Protein AF-A0A426YA96-F1 (afdb_monomer_lite)

Radius of gyration: 20.54 Å; chains: 1; bounding box: 44×69×42 Å

Sequence (111 aa):
MEATAAAEVAAEILEPLELRFSDLLLLSSAAPSHPPPYPAELARLESISAAVMQTLGSSGPGLLAITEVPEAPDLRRLILPFSRKLALLGRKDRARVLKVITISMWLDSSR

Secondary structure (DSSP, 8-state):
---------------PEEEEHHHHHHHH-SS-SS--SSHHHHHHHHHHHHHHHHHHSTTS-S-EEEES-TTHHHHHHHHGGGHHHHHHS-HHHHHHHHHHHHHHHHHHHT-

pLDDT: mean 82.99, std 15.27, range [35.25, 96.38]

Structure (mmCIF, N/CA/C/O backbone):
data_AF-A0A426YA96-F1
#
_entry.id   AF-A0A426YA96-F1
#
loop_
_atom_site.group_PDB
_atom_site.id
_atom_site.type_symbol
_atom_site.label_atom_id
_atom_site.label_alt_id
_atom_site.label_comp_id
_atom_site.label_asym_id
_atom_site.label_entity_id
_atom_site.label_seq_id
_atom_site.pdbx_PDB_ins_code
_atom_site.Cartn_x
_atom_site.Cartn_y
_atom_site.Cartn_z
_atom_site.occupancy
_atom_site.B_iso_or_equiv
_atom_site.auth_seq_id
_atom_site.auth_comp_id
_atom_site.auth_asym_id
_atom_site.auth_atom_id
_atom_site.pdbx_PDB_model_num
ATOM 1 N N . MET A 1 1 ? -23.829 46.078 -4.605 1.00 44.59 1 MET A N 1
ATOM 2 C CA . MET A 1 1 ? -24.018 44.926 -5.504 1.00 44.59 1 MET A CA 1
ATOM 3 C C . MET A 1 1 ? -22.670 44.643 -6.121 1.00 44.59 1 MET A C 1
ATOM 5 O O . MET A 1 1 ? -22.184 45.527 -6.796 1.00 44.59 1 MET A O 1
ATOM 9 N N . GLU A 1 2 ? -22.047 43.517 -5.791 1.00 35.25 2 GLU A N 1
ATOM 10 C CA . GLU A 1 2 ? -21.353 42.654 -6.757 1.00 35.25 2 GLU A CA 1
ATOM 11 C C . GLU A 1 2 ? -21.042 41.347 -6.012 1.00 35.25 2 GLU A C 1
ATOM 13 O O . GLU A 1 2 ? -20.661 41.365 -4.840 1.00 35.25 2 GLU A O 1
ATOM 18 N N . ALA A 1 3 ? -21.359 40.227 -6.646 1.00 41.09 3 ALA A N 1
ATOM 19 C CA . ALA A 1 3 ? -21.599 38.945 -6.013 1.00 41.09 3 ALA A CA 1
ATOM 20 C C . ALA A 1 3 ? -20.318 38.167 -5.678 1.00 41.09 3 ALA A C 1
ATOM 22 O O . ALA A 1 3 ? -19.299 38.239 -6.359 1.00 41.09 3 ALA A O 1
ATOM 23 N N . THR A 1 4 ? -20.429 37.365 -4.625 1.00 45.53 4 THR A N 1
ATOM 24 C CA . THR A 1 4 ? -19.495 36.327 -4.199 1.00 45.53 4 THR A CA 1
ATOM 25 C C . THR A 1 4 ? -19.308 35.271 -5.290 1.00 45.53 4 THR A C 1
ATOM 27 O O . THR A 1 4 ? -20.213 34.474 -5.534 1.00 45.53 4 THR A O 1
ATOM 30 N N . ALA A 1 5 ? -18.125 35.211 -5.899 1.00 44.94 5 ALA A N 1
ATOM 31 C CA . ALA A 1 5 ? -17.687 34.047 -6.662 1.00 44.94 5 ALA A CA 1
ATOM 32 C C . ALA A 1 5 ? -17.079 33.024 -5.689 1.00 44.94 5 ALA A C 1
ATOM 34 O O . ALA A 1 5 ? -15.873 33.000 -5.448 1.00 44.94 5 ALA A O 1
ATOM 35 N N . ALA A 1 6 ? -17.938 32.211 -5.071 1.00 47.53 6 ALA A N 1
ATOM 36 C CA . ALA A 1 6 ? -17.504 30.981 -4.427 1.00 47.53 6 ALA A CA 1
ATOM 37 C C . ALA A 1 6 ? -17.017 30.043 -5.538 1.00 47.53 6 ALA A C 1
ATOM 39 O O . ALA A 1 6 ? -17.817 29.527 -6.313 1.00 47.53 6 ALA A O 1
ATOM 40 N N . ALA A 1 7 ? -15.700 29.894 -5.664 1.00 50.34 7 ALA A N 1
ATOM 41 C CA . ALA A 1 7 ? -15.101 28.917 -6.555 1.00 50.34 7 ALA A CA 1
ATOM 42 C C . ALA A 1 7 ? -15.478 27.516 -6.053 1.00 50.34 7 ALA A C 1
ATOM 44 O O . ALA A 1 7 ? -14.888 27.002 -5.103 1.00 50.34 7 ALA A O 1
ATOM 45 N N . GLU A 1 8 ? -16.499 26.920 -6.668 1.00 52.19 8 GLU A N 1
ATOM 46 C CA . GLU A 1 8 ? -16.729 25.481 -6.622 1.00 52.19 8 GLU A CA 1
ATOM 47 C C . GLU A 1 8 ? -15.498 24.806 -7.234 1.00 52.19 8 GLU A C 1
ATOM 49 O O . GLU A 1 8 ? -15.322 24.752 -8.450 1.00 52.19 8 GLU A O 1
ATOM 54 N N . VAL A 1 9 ? -14.598 24.330 -6.376 1.00 59.84 9 VAL A N 1
ATOM 55 C CA . VAL A 1 9 ? -13.535 23.421 -6.793 1.00 59.84 9 VAL A CA 1
ATOM 56 C C . VAL A 1 9 ? -14.217 22.088 -7.066 1.00 59.84 9 VAL A C 1
ATOM 58 O O . VAL A 1 9 ? -14.509 21.331 -6.140 1.00 59.84 9 VAL A O 1
ATOM 61 N N . ALA A 1 10 ? -14.525 21.824 -8.335 1.00 57.72 10 ALA A N 1
ATOM 62 C CA . ALA A 1 10 ? -14.893 20.490 -8.777 1.00 57.72 10 ALA A CA 1
ATOM 63 C C . ALA A 1 10 ? -13.783 19.530 -8.324 1.00 57.72 10 ALA A C 1
ATOM 65 O O . ALA A 1 10 ? -12.618 19.706 -8.681 1.00 57.72 10 ALA A O 1
ATOM 66 N N . ALA A 1 11 ? -14.125 18.563 -7.473 1.00 64.00 11 ALA A N 1
ATOM 67 C CA . ALA A 1 11 ? -13.181 17.546 -7.039 1.00 64.00 11 ALA A CA 1
ATOM 68 C C . ALA A 1 11 ? -12.852 16.657 -8.245 1.00 64.00 11 ALA A C 1
ATOM 70 O O . ALA A 1 11 ? -13.643 15.793 -8.622 1.00 64.00 11 ALA A O 1
ATOM 71 N N . GLU A 1 12 ? -11.712 16.913 -8.881 1.00 72.06 12 GLU A N 1
ATOM 72 C CA . GLU A 1 12 ? -11.191 16.087 -9.962 1.00 72.06 12 GLU A CA 1
ATOM 73 C C . GLU A 1 12 ? -10.884 14.691 -9.395 1.00 72.06 12 GLU A C 1
ATOM 75 O O . GLU A 1 12 ? -10.140 14.545 -8.421 1.00 72.06 12 GLU A O 1
ATOM 80 N N . ILE A 1 13 ? -11.535 13.658 -9.937 1.00 74.38 13 ILE A N 1
ATOM 81 C CA . ILE A 1 13 ? -11.329 12.277 -9.495 1.00 74.38 13 ILE A CA 1
ATOM 82 C C . ILE A 1 13 ? -9.990 11.823 -10.073 1.00 74.38 13 ILE A C 1
ATOM 84 O O . ILE A 1 13 ? -9.887 11.526 -11.258 1.00 74.38 13 ILE A O 1
ATOM 88 N N . LEU A 1 14 ? -8.958 11.799 -9.233 1.00 73.12 14 LEU A N 1
ATOM 89 C CA . LEU A 1 14 ? -7.636 11.315 -9.616 1.00 73.12 14 LEU A CA 1
ATOM 90 C C . LEU A 1 14 ? -7.634 9.784 -9.632 1.00 73.12 14 LEU A C 1
ATOM 92 O O . LEU A 1 14 ? -7.899 9.152 -8.607 1.00 73.12 14 LEU A O 1
ATOM 96 N N . GLU A 1 15 ? -7.310 9.194 -10.782 1.00 84.38 15 GLU A N 1
ATOM 97 C CA . GLU A 1 15 ? -7.056 7.758 -10.901 1.00 84.38 15 GLU A CA 1
ATOM 98 C C . GLU A 1 15 ? -5.619 7.457 -10.440 1.00 84.38 15 GLU A C 1
ATOM 100 O O . GLU A 1 15 ? -4.658 7.922 -11.060 1.00 84.38 15 GLU A O 1
ATOM 105 N N . PRO A 1 16 ? -5.432 6.734 -9.322 1.00 88.00 16 PRO A N 1
ATOM 106 C CA . PRO A 1 16 ? -4.100 6.405 -8.836 1.00 88.00 16 PRO A CA 1
ATOM 107 C C . PRO A 1 16 ? -3.429 5.373 -9.749 1.00 88.00 16 PRO A C 1
ATOM 109 O O . PR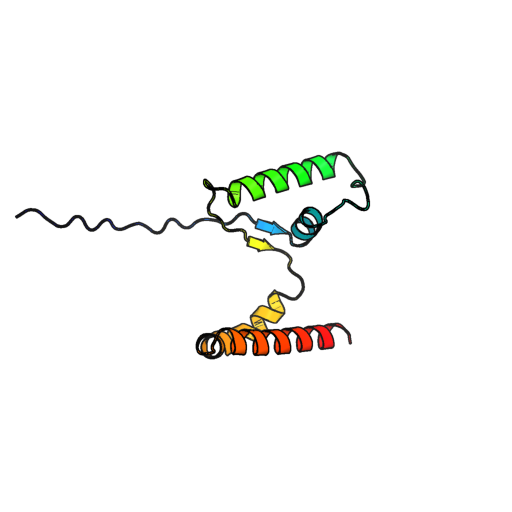O A 1 16 ? -4.070 4.427 -10.201 1.00 88.00 16 PRO A O 1
ATOM 112 N N . LEU A 1 17 ? -2.114 5.509 -9.953 1.00 93.44 17 LEU A N 1
ATOM 113 C CA . LEU A 1 17 ? -1.321 4.487 -10.640 1.00 93.44 17 LEU A CA 1
ATOM 114 C C . LEU A 1 17 ? -1.410 3.165 -9.867 1.00 93.44 17 LEU A C 1
ATOM 116 O O . LEU A 1 17 ? -1.062 3.105 -8.682 1.00 93.44 17 LEU A O 1
ATOM 120 N N . GLU A 1 18 ? -1.845 2.111 -10.552 1.00 95.44 18 GLU A N 1
ATOM 121 C CA . GLU A 1 18 ? -1.856 0.759 -10.007 1.00 95.44 18 GLU A CA 1
ATOM 122 C C . GLU A 1 18 ? -0.457 0.136 -10.063 1.00 95.44 18 GLU A C 1
ATOM 124 O O . GLU A 1 18 ? 0.193 0.100 -11.109 1.00 95.44 18 GLU A O 1
ATOM 129 N N . LEU A 1 19 ? 0.009 -0.380 -8.928 1.00 96.00 19 LEU A N 1
ATOM 130 C CA . LEU A 1 19 ? 1.301 -1.040 -8.783 1.00 96.00 19 LEU A CA 1
ATOM 131 C C . LEU A 1 19 ? 1.112 -2.383 -8.082 1.00 96.00 19 LEU A C 1
ATOM 133 O O . LEU A 1 19 ? 0.591 -2.444 -6.971 1.00 96.00 19 LEU A O 1
ATOM 137 N N . ARG A 1 20 ? 1.587 -3.470 -8.690 1.00 96.00 20 ARG A N 1
ATOM 138 C CA . ARG A 1 20 ? 1.516 -4.791 -8.057 1.00 96.00 20 ARG A CA 1
ATOM 139 C C . ARG A 1 20 ? 2.430 -4.863 -6.843 1.00 96.00 20 ARG A C 1
ATOM 141 O O . ARG A 1 20 ? 3.564 -4.380 -6.870 1.00 96.00 20 ARG A O 1
ATOM 148 N N . PHE A 1 21 ? 1.970 -5.545 -5.800 1.00 94.81 21 PHE A N 1
ATOM 149 C CA . PHE A 1 21 ? 2.738 -5.751 -4.576 1.00 94.81 21 PHE A CA 1
ATOM 15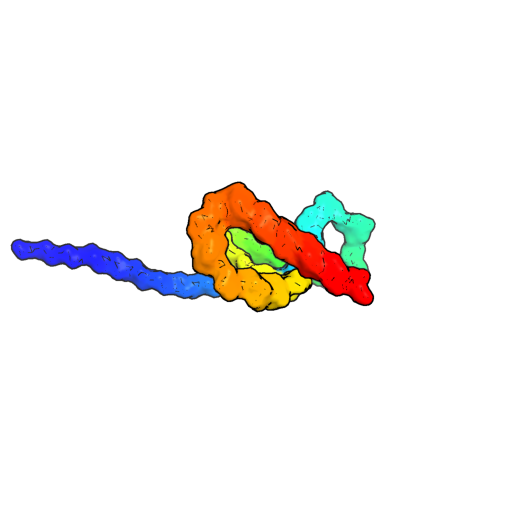0 C C . PHE A 1 21 ? 4.105 -6.410 -4.831 1.00 94.81 21 PHE A C 1
ATOM 152 O O . PHE A 1 21 ? 5.101 -6.005 -4.234 1.00 94.81 21 PHE A O 1
ATOM 159 N N . SER A 1 22 ? 4.186 -7.370 -5.760 1.00 93.19 22 SER A N 1
ATOM 160 C CA . SER A 1 22 ? 5.452 -8.015 -6.137 1.00 93.19 22 SER A CA 1
ATOM 161 C C . SER A 1 22 ? 6.463 -7.027 -6.722 1.00 93.19 22 SER A C 1
ATOM 163 O O . SER A 1 22 ? 7.639 -7.071 -6.375 1.00 93.19 22 SER A O 1
ATOM 165 N N . ASP A 1 23 ? 6.003 -6.115 -7.580 1.00 93.44 23 ASP A N 1
ATOM 166 C CA . ASP A 1 23 ? 6.853 -5.107 -8.216 1.00 93.44 23 ASP A CA 1
ATOM 167 C C . ASP A 1 23 ? 7.333 -4.079 -7.181 1.00 93.44 23 ASP A C 1
ATOM 169 O O . ASP A 1 23 ? 8.506 -3.711 -7.174 1.00 93.44 23 ASP A O 1
ATOM 173 N N . LEU A 1 24 ? 6.466 -3.685 -6.239 1.00 93.38 24 LEU A N 1
ATOM 174 C CA . LEU A 1 24 ? 6.850 -2.828 -5.114 1.00 93.38 24 LEU A CA 1
ATOM 175 C C . LEU A 1 24 ? 7.951 -3.468 -4.253 1.00 93.38 24 LEU A C 1
ATOM 177 O O . LEU A 1 24 ? 8.916 -2.794 -3.893 1.00 93.38 24 LEU A O 1
ATOM 181 N N . LEU A 1 25 ? 7.831 -4.763 -3.937 1.00 91.62 25 LEU A N 1
ATOM 182 C CA . LEU A 1 25 ? 8.856 -5.482 -3.176 1.00 91.62 25 LEU A CA 1
ATOM 183 C C . LEU A 1 25 ? 10.197 -5.505 -3.915 1.00 91.62 25 LEU A C 1
ATOM 185 O O . LEU A 1 25 ? 11.224 -5.218 -3.297 1.00 91.62 25 LEU A O 1
ATOM 189 N N . LEU A 1 26 ? 10.180 -5.785 -5.223 1.00 89.94 26 LEU A N 1
ATOM 190 C CA . LEU A 1 26 ? 11.378 -5.774 -6.068 1.00 89.94 26 LEU A CA 1
ATOM 191 C C . LEU A 1 26 ? 12.058 -4.399 -6.079 1.00 89.94 26 LEU A C 1
ATOM 193 O O . LEU A 1 26 ? 13.271 -4.326 -5.896 1.00 89.94 26 LEU A O 1
ATOM 197 N N . LEU A 1 27 ? 11.286 -3.317 -6.220 1.00 88.81 27 LEU A N 1
ATOM 198 C CA . LEU A 1 27 ? 11.801 -1.942 -6.193 1.00 88.81 27 LEU A CA 1
ATOM 199 C C . LEU A 1 27 ? 12.324 -1.522 -4.809 1.00 88.81 27 LEU A C 1
ATOM 201 O O . LEU A 1 27 ? 13.210 -0.676 -4.724 1.00 88.81 27 LEU A O 1
ATOM 205 N N . SER A 1 28 ? 11.792 -2.099 -3.725 1.00 87.31 28 SER A N 1
ATOM 206 C CA . SER A 1 28 ? 12.229 -1.796 -2.352 1.00 87.31 28 SER A CA 1
ATOM 207 C C . SER A 1 28 ? 13.498 -2.538 -1.917 1.00 87.31 28 SER A C 1
ATOM 209 O O . SER A 1 28 ? 14.093 -2.193 -0.894 1.00 87.31 28 SER A O 1
ATOM 211 N N . SER A 1 29 ? 13.914 -3.568 -2.662 1.00 83.19 29 SER A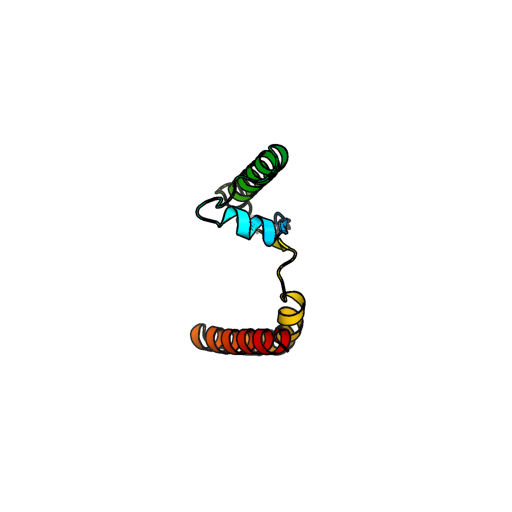 N 1
ATOM 212 C CA . SER A 1 29 ? 15.090 -4.363 -2.317 1.00 83.19 29 SER A CA 1
ATOM 213 C C . SER A 1 29 ? 16.368 -3.541 -2.501 1.00 83.19 29 SER A C 1
ATOM 215 O O . SER A 1 29 ? 16.712 -3.151 -3.613 1.00 83.19 29 SER A O 1
ATOM 217 N N . ALA A 1 30 ? 17.110 -3.317 -1.410 1.00 66.12 30 ALA A N 1
ATOM 218 C CA . ALA A 1 30 ? 18.338 -2.508 -1.383 1.00 66.12 30 ALA A CA 1
ATOM 219 C C . ALA A 1 30 ? 19.483 -3.050 -2.270 1.00 66.12 30 ALA A C 1
ATOM 221 O O . ALA A 1 30 ? 20.480 -2.364 -2.486 1.00 66.12 30 ALA A O 1
ATOM 222 N N . ALA A 1 31 ? 19.341 -4.269 -2.789 1.00 58.22 31 ALA A N 1
ATOM 223 C CA . ALA A 1 31 ? 20.169 -4.821 -3.847 1.00 58.22 31 ALA A CA 1
ATOM 224 C C . ALA A 1 31 ? 19.352 -5.859 -4.635 1.00 58.22 31 ALA A C 1
ATOM 226 O O . ALA A 1 31 ? 18.641 -6.663 -4.016 1.00 58.22 31 ALA A O 1
ATOM 227 N N . PRO A 1 32 ? 19.457 -5.916 -5.973 1.00 55.91 32 PRO A N 1
ATOM 228 C CA . PRO A 1 32 ? 19.071 -7.110 -6.703 1.00 55.91 32 PRO A CA 1
ATOM 229 C C . PRO A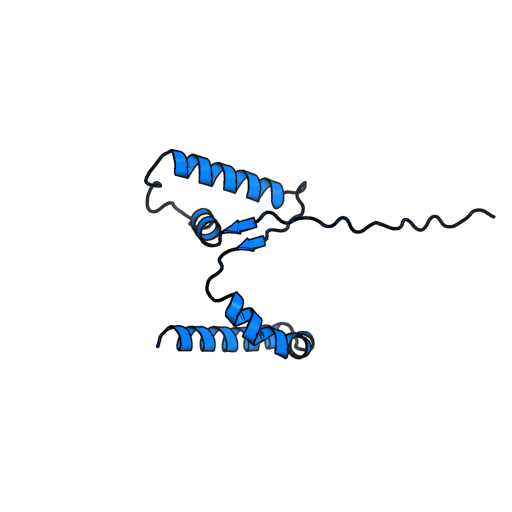 1 32 ? 20.069 -8.208 -6.314 1.00 55.91 32 PRO A C 1
ATOM 231 O O . PRO A 1 32 ? 21.186 -8.258 -6.819 1.00 55.91 32 PRO A O 1
ATOM 234 N N . SER A 1 33 ? 19.693 -9.078 -5.374 1.00 53.00 33 SER A N 1
ATOM 235 C CA . SER A 1 33 ? 20.482 -10.269 -5.013 1.00 53.00 33 SER A CA 1
ATOM 236 C C . SER A 1 33 ? 20.684 -11.210 -6.209 1.00 53.00 33 SER A C 1
ATOM 238 O O . SER A 1 33 ? 21.595 -12.032 -6.205 1.00 53.00 33 SER A O 1
ATOM 240 N N . HIS A 1 34 ? 19.873 -11.037 -7.253 1.00 54.91 34 HIS A N 1
ATOM 241 C CA . HIS A 1 34 ? 20.055 -11.594 -8.579 1.00 54.91 34 HIS A CA 1
ATOM 242 C C . HIS A 1 34 ? 19.758 -10.514 -9.627 1.00 54.91 34 HIS A C 1
ATOM 244 O O . HIS A 1 34 ? 18.719 -9.856 -9.514 1.00 54.91 34 HIS A O 1
ATOM 250 N N . PRO A 1 35 ? 20.599 -10.335 -10.667 1.00 59.25 35 PRO A N 1
ATOM 251 C CA . PRO A 1 35 ? 20.161 -9.610 -11.851 1.00 59.25 35 PRO A CA 1
ATOM 252 C C . PRO A 1 35 ? 18.905 -10.318 -12.377 1.00 59.25 35 PRO A C 1
ATOM 254 O O . PRO A 1 35 ? 18.858 -11.555 -12.368 1.00 59.25 35 PRO A O 1
ATOM 257 N N . PRO A 1 36 ? 17.864 -9.582 -12.785 1.00 58.16 36 PRO A N 1
ATOM 258 C CA . PRO A 1 36 ? 16.680 -10.228 -13.312 1.00 58.16 36 PRO A CA 1
ATOM 259 C C . PRO A 1 36 ? 17.071 -11.061 -14.544 1.00 58.16 36 PRO A C 1
ATOM 261 O O . PRO A 1 36 ? 17.976 -10.683 -15.294 1.00 58.16 36 PRO A O 1
ATOM 264 N N . PRO A 1 37 ? 16.418 -12.212 -14.755 1.00 62.59 37 PRO A N 1
ATOM 265 C CA . PRO A 1 37 ? 16.914 -13.241 -15.665 1.00 62.59 37 PRO A CA 1
ATOM 266 C C . PRO A 1 37 ? 16.921 -12.830 -17.147 1.00 62.59 37 PRO A C 1
ATOM 268 O O . PRO A 1 37 ? 17.432 -13.577 -17.978 1.00 62.59 37 PRO A O 1
ATOM 271 N N . TYR A 1 38 ? 16.358 -11.666 -17.499 1.00 73.69 38 TYR A N 1
ATOM 272 C CA . TYR A 1 38 ? 16.228 -11.194 -18.872 1.00 73.69 38 TYR A CA 1
ATOM 273 C C . TYR A 1 38 ? 16.249 -9.653 -18.972 1.00 73.69 38 TYR A C 1
ATOM 275 O O . TYR A 1 38 ? 15.648 -8.969 -18.141 1.00 73.69 38 TYR A O 1
ATOM 283 N N . PRO A 1 39 ? 16.876 -9.082 -20.020 1.00 81.06 39 PRO A N 1
ATOM 284 C CA . PRO A 1 39 ? 16.967 -7.631 -20.225 1.00 81.06 39 PRO A CA 1
ATOM 285 C C . PRO A 1 39 ? 15.605 -6.934 -20.367 1.00 81.06 39 PRO A C 1
ATOM 287 O O . PRO A 1 39 ? 15.481 -5.764 -20.017 1.00 81.06 39 PRO A O 1
ATOM 290 N N . ALA A 1 40 ? 14.564 -7.641 -20.820 1.00 86.50 40 ALA A N 1
ATOM 291 C CA . ALA A 1 40 ? 13.222 -7.063 -20.886 1.00 86.50 40 ALA A CA 1
ATOM 292 C C . ALA A 1 40 ? 12.599 -6.820 -19.494 1.00 86.50 40 ALA A C 1
ATOM 294 O O . ALA A 1 40 ? 11.791 -5.907 -19.355 1.00 86.50 40 ALA A O 1
ATOM 295 N N . GLU A 1 41 ? 13.003 -7.563 -18.454 1.00 86.25 41 GLU A N 1
ATOM 296 C CA . GLU A 1 41 ? 12.507 -7.331 -17.090 1.00 86.25 41 GLU A CA 1
ATOM 297 C C . GLU A 1 41 ? 13.102 -6.070 -16.486 1.00 86.25 41 GLU A C 1
ATOM 299 O O . GLU A 1 41 ? 12.407 -5.334 -15.794 1.00 86.25 41 GLU A O 1
ATOM 304 N N . LEU A 1 42 ? 14.385 -5.810 -16.763 1.00 85.56 42 LEU A N 1
ATOM 305 C CA . LEU A 1 42 ? 15.041 -4.573 -16.343 1.00 85.56 42 LEU A CA 1
ATOM 306 C C . LEU A 1 42 ? 14.317 -3.379 -16.937 1.00 85.56 42 LEU A C 1
ATOM 308 O O . LEU A 1 42 ? 13.891 -2.507 -16.191 1.00 85.56 42 LEU A O 1
ATOM 312 N N . ALA A 1 43 ? 14.096 -3.392 -18.252 1.00 90.50 43 ALA A N 1
ATOM 313 C CA . ALA A 1 43 ? 13.385 -2.316 -18.931 1.00 90.50 43 ALA A CA 1
ATOM 314 C C . ALA A 1 43 ? 11.968 -2.118 -18.359 1.00 90.50 43 ALA A C 1
ATOM 316 O O . ALA A 1 43 ? 11.526 -0.985 -18.161 1.00 90.50 43 ALA A O 1
ATOM 317 N N . ARG A 1 44 ? 11.263 -3.214 -18.035 1.00 92.38 44 ARG A N 1
ATOM 318 C CA . ARG A 1 44 ? 9.949 -3.155 -17.382 1.00 92.38 44 ARG A CA 1
ATOM 319 C C . ARG A 1 44 ? 10.035 -2.506 -15.998 1.00 92.38 44 ARG A C 1
ATOM 321 O O . ARG A 1 44 ? 9.257 -1.601 -15.710 1.00 92.38 44 ARG A O 1
ATOM 328 N N . LEU A 1 45 ? 10.964 -2.944 -15.147 1.00 91.19 45 LEU A N 1
ATOM 329 C CA . LEU A 1 45 ? 11.141 -2.412 -13.792 1.00 91.19 45 LEU A CA 1
ATOM 330 C C . LEU A 1 45 ? 11.609 -0.952 -13.794 1.00 91.19 45 LEU A C 1
ATOM 332 O O . LEU A 1 45 ? 11.122 -0.164 -12.988 1.00 91.19 45 LEU A O 1
ATOM 336 N N . GLU A 1 46 ? 12.491 -0.567 -14.715 1.00 92.38 46 GLU A N 1
ATOM 337 C CA . GLU A 1 46 ? 12.911 0.822 -14.926 1.00 92.38 46 GLU A CA 1
ATOM 338 C C . GLU A 1 46 ? 11.728 1.701 -15.339 1.00 92.38 46 GLU A C 1
ATOM 340 O O . GLU A 1 46 ? 11.524 2.771 -14.763 1.00 92.38 46 GLU A O 1
ATOM 345 N N . SER A 1 47 ? 10.895 1.226 -16.271 1.00 94.88 47 SER A N 1
ATOM 346 C CA . SER A 1 47 ? 9.676 1.929 -16.679 1.00 94.88 47 SER A CA 1
ATOM 347 C C . SER A 1 47 ? 8.696 2.098 -15.516 1.00 94.88 47 SER A C 1
ATOM 349 O O . SER A 1 47 ? 8.107 3.168 -15.364 1.00 94.88 47 SER A O 1
ATOM 351 N N . ILE A 1 48 ? 8.515 1.067 -14.687 1.00 95.06 48 ILE A N 1
ATOM 352 C CA . ILE A 1 48 ? 7.648 1.140 -13.503 1.00 95.06 48 ILE A CA 1
ATOM 353 C C . ILE A 1 48 ? 8.230 2.113 -12.479 1.00 95.06 48 ILE A C 1
ATOM 355 O O . ILE A 1 48 ? 7.500 2.946 -11.952 1.00 95.06 48 ILE A O 1
ATOM 359 N N . SER A 1 49 ? 9.537 2.050 -12.224 1.00 94.00 49 SER A N 1
ATOM 360 C CA . SER A 1 49 ? 10.233 2.975 -11.327 1.00 94.00 49 SER A CA 1
ATOM 361 C C . SER A 1 49 ? 10.045 4.428 -11.769 1.00 94.00 49 SER A C 1
ATOM 363 O O . SER A 1 49 ? 9.671 5.278 -10.962 1.00 94.00 49 SER A O 1
ATOM 365 N N . ALA A 1 50 ? 10.197 4.710 -13.067 1.00 94.62 50 ALA A N 1
ATOM 366 C CA . ALA A 1 50 ? 9.958 6.036 -13.626 1.00 94.62 50 ALA A CA 1
ATOM 367 C C . ALA A 1 50 ? 8.506 6.501 -13.415 1.00 94.62 50 ALA A C 1
ATOM 369 O O . ALA A 1 50 ? 8.285 7.623 -12.958 1.00 94.62 50 ALA A O 1
ATOM 370 N N . ALA A 1 51 ? 7.522 5.633 -13.674 1.00 94.50 51 ALA A N 1
ATOM 371 C CA . ALA A 1 51 ? 6.108 5.943 -13.461 1.00 94.50 51 ALA A CA 1
ATOM 372 C C . ALA A 1 51 ? 5.778 6.192 -11.977 1.00 94.50 51 ALA A C 1
ATOM 374 O O . ALA A 1 51 ? 5.052 7.133 -11.645 1.00 94.50 51 ALA A O 1
ATOM 375 N N . VAL A 1 52 ? 6.353 5.396 -11.069 1.00 94.88 52 VAL A N 1
ATOM 376 C CA . VAL A 1 52 ? 6.225 5.570 -9.615 1.00 94.88 52 VAL A CA 1
ATOM 377 C C . VAL A 1 52 ? 6.811 6.912 -9.182 1.00 94.88 52 VAL A C 1
ATOM 379 O O . VAL A 1 52 ? 6.141 7.671 -8.484 1.00 94.88 52 VAL A O 1
ATOM 382 N N . MET A 1 53 ? 8.023 7.242 -9.634 1.00 94.19 53 MET A N 1
ATOM 383 C CA . MET A 1 53 ? 8.682 8.512 -9.319 1.00 94.19 53 MET A CA 1
ATOM 384 C C . MET A 1 53 ? 7.917 9.716 -9.873 1.00 94.19 53 MET A C 1
ATOM 386 O O . MET A 1 53 ? 7.816 10.735 -9.194 1.00 94.19 53 MET A O 1
ATOM 390 N N . GLN A 1 54 ? 7.342 9.606 -11.072 1.00 93.94 54 GLN A N 1
ATOM 391 C CA . GLN A 1 54 ? 6.496 10.650 -11.650 1.00 93.94 54 GLN A CA 1
ATOM 392 C C . GLN A 1 54 ? 5.209 10.843 -10.838 1.00 93.94 54 GLN A C 1
ATOM 394 O O . GLN A 1 54 ? 4.835 11.975 -10.539 1.00 93.94 54 GLN A O 1
ATOM 399 N N . THR A 1 55 ? 4.558 9.746 -10.444 1.00 93.56 55 THR A N 1
ATOM 400 C CA . THR A 1 55 ? 3.282 9.773 -9.712 1.00 93.56 55 THR A CA 1
ATOM 401 C C . THR A 1 55 ? 3.444 10.284 -8.280 1.00 93.56 55 THR A C 1
ATOM 403 O O . THR A 1 55 ? 2.592 11.019 -7.782 1.00 93.56 55 THR A O 1
ATOM 406 N N . LEU A 1 56 ? 4.544 9.917 -7.616 1.00 92.88 56 LEU A N 1
ATOM 407 C CA . LEU A 1 56 ? 4.883 10.372 -6.265 1.00 92.88 56 LEU A CA 1
ATOM 408 C C . LEU A 1 56 ? 5.639 11.712 -6.240 1.00 92.88 56 LEU A C 1
ATOM 410 O O . LEU A 1 56 ? 5.860 12.269 -5.165 1.00 92.88 56 LEU A O 1
ATOM 414 N N . GLY A 1 57 ? 6.068 12.213 -7.399 1.00 90.12 57 GLY A N 1
ATOM 415 C CA . GLY A 1 57 ? 6.791 13.474 -7.534 1.00 90.12 57 GLY A CA 1
ATOM 416 C C . GLY A 1 57 ? 5.900 14.700 -7.315 1.00 90.12 57 GLY A C 1
ATOM 417 O O . GLY A 1 57 ? 4.680 14.605 -7.239 1.00 90.12 57 GLY A O 1
ATOM 418 N N . SER A 1 58 ? 6.508 15.889 -7.274 1.00 86.00 58 SER A N 1
ATOM 419 C CA . SER A 1 58 ? 5.813 17.167 -7.022 1.00 86.00 58 SER A CA 1
ATOM 420 C C . SER A 1 58 ? 4.735 17.529 -8.049 1.00 86.00 58 SER A C 1
ATOM 422 O O . SER A 1 58 ? 3.872 18.352 -7.761 1.00 86.00 58 SER A O 1
ATOM 424 N N . SER A 1 59 ? 4.808 16.942 -9.245 1.00 84.69 59 SER A N 1
ATOM 425 C CA . SER A 1 59 ? 3.836 17.121 -10.327 1.00 84.69 59 SER A CA 1
ATOM 426 C C . SER A 1 59 ? 2.785 16.006 -10.382 1.00 84.69 59 SER A C 1
ATOM 428 O O . SER A 1 59 ? 1.872 16.091 -11.201 1.00 84.69 59 SER A O 1
ATOM 430 N N . GLY A 1 60 ? 2.942 14.942 -9.593 1.00 86.38 60 GLY A N 1
ATOM 431 C CA . GLY A 1 60 ? 2.051 13.790 -9.595 1.00 86.38 60 GLY A CA 1
ATOM 432 C C . GLY A 1 60 ? 0.965 13.886 -8.520 1.00 86.38 60 GLY A C 1
ATOM 433 O O . GLY A 1 60 ? 1.046 14.721 -7.619 1.00 86.38 60 GLY A O 1
ATOM 434 N N . PRO A 1 61 ? -0.053 13.012 -8.572 1.00 89.00 61 PRO A N 1
ATOM 435 C CA . PRO A 1 61 ? -1.144 12.991 -7.596 1.00 89.00 61 PRO A CA 1
ATOM 436 C C . PRO A 1 61 ? -0.695 12.589 -6.179 1.00 89.00 61 PRO A C 1
ATOM 438 O O . PRO A 1 61 ? -1.485 12.675 -5.240 1.00 89.00 61 PRO A O 1
ATOM 441 N N . GLY A 1 62 ? 0.548 12.122 -6.001 1.00 90.25 62 GLY A N 1
ATOM 442 C CA . GLY A 1 62 ? 1.108 11.759 -4.698 1.00 90.25 62 GLY A CA 1
ATOM 443 C C . GLY A 1 62 ? 0.514 10.481 -4.097 1.00 90.25 62 GLY A C 1
ATOM 444 O O . GLY A 1 62 ? 0.667 10.233 -2.902 1.00 90.25 62 GLY A O 1
ATOM 445 N N . LEU A 1 63 ? -0.186 9.678 -4.904 1.00 90.75 63 LEU A N 1
ATOM 446 C CA . LEU A 1 63 ? -0.943 8.502 -4.477 1.00 90.75 63 LEU A CA 1
ATOM 447 C C . LEU A 1 63 ? -0.690 7.325 -5.425 1.00 90.75 63 LEU A C 1
ATOM 449 O O . LEU A 1 63 ? -0.631 7.499 -6.639 1.00 90.75 63 LEU A O 1
ATOM 453 N N . LEU A 1 64 ? -0.591 6.123 -4.857 1.00 93.94 64 LEU A N 1
ATOM 454 C CA . LEU A 1 64 ? -0.477 4.855 -5.580 1.00 93.94 64 LEU A CA 1
ATOM 455 C C . LEU A 1 64 ? -1.538 3.882 -5.071 1.00 93.94 64 LEU A C 1
ATOM 457 O O . LEU A 1 64 ? -1.829 3.848 -3.872 1.00 93.94 64 LEU A O 1
ATOM 461 N N . ALA A 1 65 ? -2.066 3.054 -5.965 1.00 94.31 65 ALA A N 1
ATOM 462 C CA . ALA A 1 65 ? -2.923 1.933 -5.614 1.00 94.31 65 ALA A CA 1
ATOM 463 C C . ALA A 1 65 ? -2.107 0.642 -5.677 1.00 94.31 65 ALA A C 1
ATOM 465 O O . ALA A 1 65 ? -1.695 0.215 -6.751 1.00 94.31 65 ALA A O 1
ATOM 466 N N . ILE A 1 66 ? -1.858 0.009 -4.529 1.00 95.19 66 ILE A N 1
ATOM 467 C CA . ILE A 1 66 ? -1.145 -1.272 -4.517 1.00 95.19 66 ILE A CA 1
ATOM 468 C C . ILE A 1 66 ? -2.136 -2.414 -4.741 1.00 95.19 66 ILE A C 1
ATOM 470 O O . ILE A 1 66 ? -3.075 -2.589 -3.961 1.00 95.19 66 ILE A O 1
ATOM 474 N N . THR A 1 67 ? -1.916 -3.198 -5.792 1.00 95.38 67 THR A N 1
ATOM 475 C CA . THR A 1 67 ? -2.740 -4.352 -6.165 1.00 95.38 67 THR A CA 1
ATOM 476 C C . THR A 1 67 ? -2.073 -5.665 -5.756 1.00 95.38 67 THR A C 1
ATOM 478 O O . THR A 1 67 ? -0.883 -5.706 -5.441 1.00 95.38 67 THR A O 1
ATOM 481 N N . GLU A 1 68 ? -2.856 -6.747 -5.717 1.00 94.44 68 GLU A N 1
ATOM 482 C CA . GLU A 1 68 ? -2.365 -8.107 -5.419 1.00 94.44 68 GLU A CA 1
ATOM 483 C C . GLU A 1 68 ? -1.657 -8.242 -4.056 1.00 94.44 68 GLU A C 1
ATOM 485 O O . GLU A 1 68 ? -0.784 -9.087 -3.871 1.00 94.44 68 GLU A O 1
ATOM 490 N N . VAL A 1 69 ? -2.039 -7.416 -3.075 1.00 92.62 69 VAL A N 1
ATOM 491 C CA . VAL A 1 69 ? -1.516 -7.524 -1.709 1.00 92.62 69 VAL A CA 1
ATOM 492 C C . VAL A 1 69 ? -2.060 -8.807 -1.064 1.00 92.62 69 VAL A C 1
ATOM 494 O O . VAL A 1 69 ? -3.286 -8.941 -0.943 1.00 92.62 69 VAL A O 1
ATOM 497 N N . PRO A 1 70 ? -1.191 -9.734 -0.620 1.00 90.75 70 PRO A N 1
ATOM 498 C CA . PRO A 1 70 ? -1.619 -10.954 0.055 1.00 90.75 70 PRO A CA 1
ATOM 499 C C . PRO A 1 70 ? -2.492 -10.643 1.273 1.00 90.75 70 PRO A C 1
ATOM 501 O O . PRO A 1 70 ? -2.226 -9.684 1.996 1.00 90.75 70 PRO A O 1
ATOM 504 N N . GLU A 1 71 ? -3.542 -11.439 1.487 1.00 87.69 71 GLU A N 1
ATOM 505 C CA . GLU A 1 71 ? -4.462 -11.359 2.641 1.00 87.69 71 GLU A CA 1
ATOM 506 C C . GLU A 1 71 ? -5.233 -10.028 2.802 1.00 87.69 71 GLU A C 1
ATOM 508 O O . GLU A 1 71 ? -6.114 -9.918 3.657 1.00 87.69 71 GLU A O 1
ATOM 513 N N . ALA A 1 72 ? -4.983 -9.011 1.968 1.00 89.38 72 ALA A N 1
ATOM 514 C CA . ALA A 1 72 ? -5.648 -7.712 2.064 1.00 89.38 72 ALA A CA 1
ATOM 515 C C . ALA A 1 72 ? -7.180 -7.777 1.898 1.00 89.38 72 ALA A C 1
ATOM 517 O O . ALA A 1 72 ? -7.876 -7.075 2.642 1.00 89.38 72 ALA A O 1
ATOM 518 N N . PRO A 1 73 ? -7.755 -8.599 0.989 1.00 89.81 73 PRO A N 1
ATOM 519 C CA . PRO A 1 73 ? -9.206 -8.755 0.899 1.00 89.81 73 PRO A CA 1
ATOM 520 C C . PRO A 1 73 ? -9.826 -9.307 2.188 1.00 89.81 73 PRO A C 1
ATOM 522 O O . PRO A 1 73 ? -10.869 -8.816 2.625 1.00 89.81 73 PRO A O 1
ATOM 525 N N . ASP A 1 74 ? -9.176 -10.280 2.824 1.00 89.75 74 ASP A N 1
ATOM 526 C CA . ASP A 1 74 ? -9.668 -10.907 4.052 1.00 89.75 74 ASP A CA 1
ATOM 527 C C . ASP A 1 74 ? -9.507 -9.974 5.250 1.00 89.75 74 ASP A C 1
ATOM 529 O O . ASP A 1 74 ? -10.447 -9.786 6.025 1.00 89.75 74 ASP A O 1
ATOM 533 N N . LEU A 1 75 ? -8.381 -9.260 5.323 1.00 87.00 75 LEU A N 1
ATOM 534 C CA . LEU A 1 75 ? -8.153 -8.218 6.318 1.00 87.00 75 LEU A CA 1
ATOM 535 C C . LEU A 1 75 ? -9.213 -7.118 6.206 1.00 87.00 75 LEU A C 1
ATOM 537 O O . LEU A 1 75 ? -9.768 -6.672 7.211 1.00 87.00 75 LEU A O 1
ATOM 541 N N . ARG A 1 76 ? -9.547 -6.701 4.979 1.00 89.50 76 ARG A N 1
ATOM 542 C CA . ARG A 1 76 ? -10.622 -5.737 4.721 1.00 89.50 76 ARG A CA 1
ATOM 543 C C . ARG A 1 76 ? -11.965 -6.272 5.216 1.00 89.50 76 ARG A C 1
ATOM 545 O O . ARG A 1 76 ? -12.673 -5.541 5.907 1.00 89.50 76 ARG A O 1
ATOM 552 N N . ARG A 1 77 ? -12.320 -7.521 4.900 1.00 90.81 77 ARG A N 1
ATOM 553 C CA . ARG A 1 77 ? -13.570 -8.153 5.368 1.00 90.81 77 ARG A CA 1
ATOM 554 C C . ARG A 1 77 ? -13.644 -8.217 6.894 1.00 90.81 77 ARG A C 1
ATOM 556 O O . ARG A 1 77 ? -14.707 -7.961 7.452 1.00 90.81 77 ARG A O 1
ATOM 563 N N . LEU A 1 78 ? -12.520 -8.485 7.555 1.00 89.81 78 LEU A N 1
ATOM 564 C CA . LEU A 1 78 ? -12.425 -8.571 9.009 1.00 89.81 78 LEU A CA 1
ATOM 565 C C . LEU A 1 78 ? -12.498 -7.196 9.693 1.00 89.81 78 LEU A C 1
ATOM 567 O O . LEU A 1 78 ? -13.177 -7.047 10.706 1.00 89.81 78 LEU A O 1
ATOM 571 N N . ILE A 1 79 ? -11.825 -6.178 9.147 1.00 90.44 79 ILE A N 1
ATOM 572 C CA . ILE A 1 79 ? -11.721 -4.843 9.761 1.00 90.44 79 ILE A CA 1
ATOM 573 C C . ILE A 1 79 ? -12.941 -3.967 9.478 1.00 90.44 79 ILE A C 1
ATOM 575 O O . ILE A 1 79 ? -13.354 -3.205 10.358 1.00 90.44 79 ILE A O 1
ATOM 579 N N . LEU A 1 80 ? -13.516 -4.025 8.271 1.00 91.81 80 LEU A N 1
ATOM 580 C CA . LEU A 1 80 ? -14.589 -3.112 7.852 1.00 91.81 80 LEU A CA 1
ATOM 581 C C . LEU A 1 80 ? -15.764 -3.026 8.842 1.00 91.81 80 LEU A C 1
ATOM 583 O O . LEU A 1 80 ? -16.171 -1.897 9.146 1.00 91.81 80 LEU A O 1
ATOM 587 N N . PRO A 1 81 ? -16.266 -4.137 9.419 1.00 93.81 81 PRO A N 1
ATOM 588 C CA . PRO A 1 81 ? -17.324 -4.094 10.429 1.00 93.81 81 PRO A CA 1
ATOM 589 C C . PRO A 1 81 ? -16.965 -3.268 11.675 1.00 93.81 81 PRO A C 1
ATOM 591 O O . PRO A 1 81 ? -17.839 -2.684 12.317 1.00 93.81 81 PRO A O 1
ATOM 594 N N . PHE A 1 82 ? -15.677 -3.173 12.012 1.00 90.25 82 PHE A N 1
ATOM 595 C CA . PHE A 1 82 ? -15.173 -2.454 13.184 1.00 90.25 82 PHE A CA 1
ATOM 596 C C . PHE A 1 82 ? -14.645 -1.050 12.869 1.00 90.25 82 PHE A C 1
ATOM 598 O O . PHE A 1 82 ? -14.272 -0.331 13.796 1.00 90.25 82 PHE A O 1
ATOM 605 N N . SER A 1 83 ? -14.647 -0.627 11.600 1.00 91.88 83 SER A N 1
ATOM 606 C CA . SER A 1 83 ? -14.104 0.662 11.132 1.00 91.88 83 SER A CA 1
ATOM 607 C C . SER A 1 83 ? -14.546 1.857 11.984 1.00 91.88 83 SER A C 1
ATOM 609 O O . SER A 1 83 ? -13.710 2.633 12.444 1.00 91.88 83 SER A O 1
ATOM 611 N N . ARG A 1 84 ? -15.848 1.957 12.287 1.00 94.12 84 ARG A N 1
ATOM 612 C CA . ARG A 1 84 ? -16.413 3.023 13.134 1.00 94.12 84 ARG A CA 1
ATOM 613 C C . ARG A 1 84 ? -15.830 3.016 14.546 1.00 94.12 84 ARG A C 1
ATOM 615 O O . ARG A 1 84 ? -15.473 4.066 15.062 1.00 94.12 84 ARG A O 1
ATOM 622 N N . LYS A 1 85 ? -15.695 1.839 15.164 1.00 93.75 85 LYS A N 1
ATOM 623 C CA . LYS A 1 85 ? -15.124 1.704 16.514 1.00 93.75 85 LYS A CA 1
ATOM 624 C C . LYS A 1 85 ? -13.630 2.033 16.514 1.00 93.75 85 LYS A C 1
ATOM 626 O O . LYS A 1 85 ? -13.163 2.738 17.398 1.00 93.75 85 LYS A O 1
ATOM 631 N N . LEU A 1 86 ? -12.896 1.586 15.495 1.00 91.94 86 LEU A N 1
ATOM 632 C CA . LEU A 1 86 ? -11.468 1.876 15.327 1.00 91.94 86 LEU A CA 1
ATOM 633 C C . LEU A 1 86 ? -11.194 3.370 15.089 1.00 91.94 86 LEU A C 1
ATOM 635 O O . LEU A 1 86 ? -10.159 3.879 15.525 1.00 91.94 86 LEU A O 1
ATOM 639 N N . ALA A 1 87 ? -12.109 4.078 14.423 1.00 93.94 87 ALA A N 1
ATOM 640 C CA . ALA A 1 87 ? -12.007 5.519 14.199 1.00 93.94 87 ALA A CA 1
ATOM 641 C C . ALA A 1 87 ? -12.093 6.328 15.504 1.00 93.94 87 ALA A C 1
ATOM 643 O O . ALA A 1 87 ? -11.431 7.356 15.618 1.00 93.94 87 ALA A O 1
ATOM 644 N N . LEU A 1 88 ? -12.843 5.837 16.499 1.00 95.62 88 LEU A N 1
ATOM 645 C CA . LEU A 1 88 ? -12.969 6.467 17.820 1.00 95.62 88 LEU A CA 1
ATOM 646 C C . LEU A 1 88 ? -11.743 6.244 18.717 1.00 95.62 88 LEU A C 1
ATOM 648 O O . LEU A 1 88 ? -11.559 6.961 19.698 1.00 95.62 88 LEU A O 1
ATOM 652 N N . LEU A 1 89 ? -10.904 5.253 18.405 1.00 95.44 89 LEU A N 1
ATOM 653 C CA . LEU A 1 89 ? -9.700 4.972 19.179 1.00 95.44 89 LEU A CA 1
ATOM 654 C C . LEU A 1 89 ? -8.585 5.981 18.882 1.00 95.44 89 LEU A C 1
ATOM 656 O O . LEU A 1 89 ? -8.382 6.424 17.745 1.00 95.44 89 LEU A O 1
ATOM 660 N N . GLY A 1 90 ? -7.780 6.268 19.906 1.00 96.38 90 GLY A N 1
ATOM 661 C CA . GLY A 1 90 ? -6.522 6.984 19.742 1.00 96.38 90 GLY A CA 1
ATOM 662 C C . GLY A 1 90 ? -5.548 6.212 18.846 1.00 96.38 90 GLY A C 1
ATOM 663 O O . GLY A 1 90 ? -5.639 4.993 18.683 1.00 96.38 90 GLY A O 1
ATOM 664 N N . ARG A 1 91 ? -4.566 6.915 18.268 1.00 94.88 91 ARG A N 1
ATOM 665 C CA . ARG A 1 91 ? -3.590 6.325 17.329 1.00 94.88 91 ARG A CA 1
ATOM 666 C C . ARG A 1 91 ? -2.901 5.073 17.895 1.00 94.88 91 ARG A C 1
ATOM 668 O O . ARG A 1 91 ? -2.759 4.088 17.175 1.00 94.88 91 ARG A O 1
ATOM 675 N N . LYS A 1 92 ? -2.488 5.107 19.169 1.00 96.19 92 LYS A N 1
ATOM 676 C CA . LYS A 1 92 ? -1.787 3.992 19.832 1.00 96.19 92 LYS A CA 1
ATOM 677 C C . LYS A 1 92 ? -2.690 2.770 20.021 1.00 96.19 92 LYS A C 1
ATOM 679 O O . LYS A 1 92 ? -2.267 1.655 19.726 1.00 96.19 92 LYS A O 1
ATOM 684 N N . ASP A 1 93 ? -3.928 2.982 20.457 1.00 95.50 93 ASP A N 1
ATOM 685 C CA . ASP A 1 93 ? -4.877 1.893 20.707 1.00 95.50 93 ASP A CA 1
ATOM 686 C C . ASP A 1 93 ? -5.343 1.257 19.400 1.00 95.50 93 ASP A C 1
ATOM 688 O O . ASP A 1 93 ? -5.331 0.034 19.272 1.00 95.50 93 ASP A O 1
ATOM 692 N N . ARG A 1 94 ? -5.633 2.077 18.380 1.00 94.19 94 ARG A N 1
ATOM 693 C CA . ARG A 1 94 ? -5.922 1.590 17.027 1.00 94.19 94 ARG A CA 1
ATOM 694 C C . ARG A 1 94 ? -4.772 0.738 16.487 1.00 94.19 94 ARG A C 1
ATOM 696 O O . ARG A 1 94 ? -5.023 -0.357 15.998 1.00 94.19 94 ARG A O 1
ATOM 703 N N . ALA A 1 95 ? -3.523 1.193 16.617 1.00 91.56 95 ALA A N 1
ATOM 704 C CA . ALA A 1 95 ? -2.355 0.425 16.177 1.00 91.56 95 ALA A CA 1
ATOM 705 C C . ALA A 1 95 ? -2.222 -0.919 16.913 1.00 91.56 95 ALA A C 1
ATOM 707 O O . ALA A 1 95 ? -1.900 -1.931 16.294 1.00 91.56 95 ALA A O 1
ATOM 708 N N . ARG A 1 96 ? -2.507 -0.952 18.222 1.00 93.69 96 ARG A N 1
ATOM 709 C CA . ARG A 1 96 ? -2.486 -2.190 19.011 1.00 93.69 96 ARG A CA 1
ATOM 710 C C . ARG A 1 96 ? -3.556 -3.177 18.547 1.00 93.69 96 ARG A C 1
ATOM 712 O O . ARG A 1 96 ? -3.237 -4.343 18.350 1.00 93.69 96 ARG A O 1
ATOM 719 N N . VAL A 1 97 ? -4.791 -2.715 18.347 1.00 91.62 97 VAL A N 1
ATOM 720 C CA . VAL A 1 97 ? -5.893 -3.567 17.872 1.00 91.62 97 VAL A CA 1
ATOM 721 C C . VAL A 1 97 ? -5.591 -4.121 16.483 1.00 91.62 97 VAL A C 1
ATOM 723 O O . VAL A 1 97 ? -5.696 -5.326 16.277 1.00 91.62 97 VAL A O 1
ATOM 726 N N . LEU A 1 98 ? -5.147 -3.268 15.555 1.00 89.81 98 LEU A N 1
ATOM 727 C CA . LEU A 1 98 ? -4.771 -3.697 14.208 1.00 89.81 98 LEU A CA 1
ATOM 728 C C . LEU A 1 98 ? -3.648 -4.738 14.243 1.00 89.81 98 LEU A C 1
ATOM 730 O O . LEU A 1 98 ? -3.753 -5.755 13.573 1.00 89.81 98 LEU A O 1
ATOM 734 N N . LYS A 1 99 ? -2.627 -4.543 15.086 1.00 90.50 99 LYS A N 1
ATOM 735 C CA . LYS A 1 99 ? -1.540 -5.516 15.250 1.00 90.50 99 LYS A CA 1
ATOM 736 C C . LYS A 1 99 ? -2.042 -6.879 15.733 1.00 90.50 99 LYS A C 1
ATOM 738 O O . LYS A 1 99 ? -1.593 -7.894 15.215 1.00 90.50 99 LYS A O 1
ATOM 743 N N . VAL A 1 100 ? -2.953 -6.909 16.707 1.00 90.81 100 VAL A N 1
ATOM 744 C CA . VAL A 1 100 ? -3.542 -8.169 17.197 1.00 90.81 100 VAL A CA 1
ATOM 745 C C . VAL A 1 100 ? -4.318 -8.866 16.082 1.00 90.81 100 VAL A C 1
ATOM 747 O O . VAL A 1 100 ? -4.103 -10.050 15.857 1.00 90.81 100 VAL A O 1
ATOM 750 N N . ILE A 1 101 ? -5.147 -8.124 15.343 1.00 85.81 101 ILE A N 1
ATOM 751 C CA . ILE A 1 101 ? -5.917 -8.649 14.207 1.00 85.81 101 ILE A CA 1
ATOM 752 C C . ILE A 1 101 ? -4.988 -9.262 13.149 1.00 85.81 101 ILE A C 1
ATOM 754 O O . ILE A 1 101 ? -5.218 -10.388 12.715 1.00 85.81 101 ILE A O 1
ATOM 758 N N . THR A 1 102 ? -3.915 -8.561 12.776 1.00 83.38 102 THR A N 1
ATOM 759 C CA . THR A 1 102 ? -2.941 -9.057 11.794 1.00 83.38 102 THR A CA 1
ATOM 760 C C . TH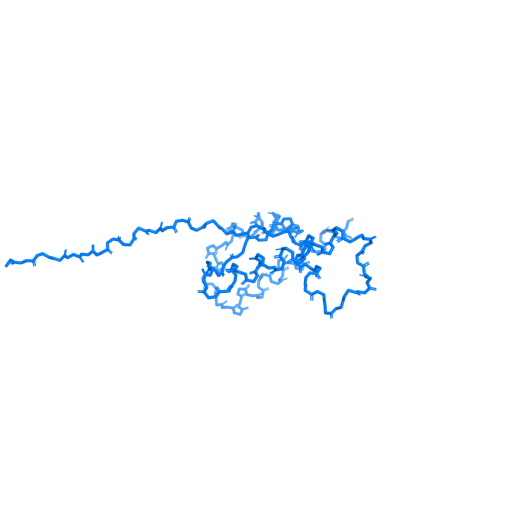R A 1 102 ? -2.228 -10.321 12.277 1.00 83.38 102 THR A C 1
ATOM 762 O O . THR A 1 102 ? -2.084 -11.265 11.509 1.00 83.38 102 THR A O 1
ATOM 765 N N . ILE A 1 103 ? -1.814 -10.381 13.549 1.00 81.25 103 ILE A N 1
ATOM 766 C CA . ILE A 1 103 ? -1.169 -11.580 14.113 1.00 81.25 103 ILE A CA 1
ATOM 767 C C . ILE A 1 103 ? -2.133 -12.772 14.107 1.00 81.25 103 ILE A C 1
ATOM 769 O O . ILE A 1 103 ? -1.725 -13.883 13.779 1.00 81.25 103 ILE A O 1
ATOM 773 N N . SER A 1 104 ? -3.402 -12.551 14.458 1.00 81.12 104 SER A N 1
ATOM 774 C CA . SER A 1 104 ? -4.418 -13.603 14.436 1.00 81.12 104 SER A CA 1
ATOM 775 C C . SER A 1 104 ? -4.640 -14.161 13.032 1.00 81.12 104 SER A C 1
ATOM 777 O O . SER A 1 104 ? -4.700 -15.377 12.896 1.00 81.12 104 SER A O 1
ATOM 779 N N . MET A 1 105 ? -4.702 -13.307 12.004 1.00 82.25 105 MET A N 1
ATOM 780 C CA . MET A 1 105 ? -4.816 -13.760 10.612 1.00 82.25 105 MET A CA 1
ATOM 781 C C . MET A 1 105 ? -3.614 -14.600 10.180 1.00 82.25 105 MET A C 1
ATOM 783 O O . MET A 1 105 ? -3.787 -15.674 9.621 1.00 82.25 105 MET A O 1
ATOM 787 N N . TRP A 1 106 ? -2.400 -14.162 10.517 1.00 77.88 106 TRP A N 1
ATOM 788 C CA . TRP A 1 106 ? -1.184 -14.884 10.141 1.00 77.88 106 TRP A CA 1
ATOM 789 C C . TRP A 1 106 ? -1.091 -16.277 10.790 1.00 77.88 106 TRP A C 1
ATOM 791 O O . TRP A 1 106 ? -0.632 -17.235 10.165 1.00 77.88 106 TRP A O 1
ATOM 801 N N . LEU A 1 107 ? -1.557 -16.411 12.040 1.00 79.75 107 LEU A N 1
ATOM 802 C CA . LEU A 1 107 ? -1.653 -17.707 12.723 1.00 79.75 107 LEU A CA 1
ATOM 803 C C . LEU A 1 107 ? -2.681 -18.651 12.082 1.00 79.75 107 LEU A C 1
ATOM 805 O O . LEU A 1 107 ? -2.501 -19.864 12.171 1.00 79.75 107 LEU A O 1
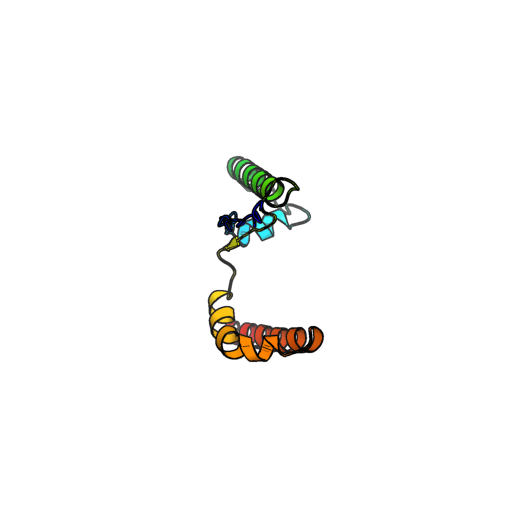ATOM 809 N N . ASP A 1 108 ? -3.749 -18.107 11.500 1.00 78.50 108 ASP A N 1
ATOM 810 C CA . ASP A 1 108 ? -4.812 -18.876 10.844 1.00 78.50 108 ASP A CA 1
ATOM 811 C C . ASP A 1 108 ? -4.367 -19.351 9.451 1.00 78.50 108 ASP A C 1
ATOM 813 O O . ASP A 1 108 ? -4.528 -20.521 9.127 1.00 78.50 108 ASP A O 1
ATOM 817 N N . SER A 1 109 ? -3.668 -18.498 8.687 1.00 73.19 109 SER A N 1
ATOM 818 C CA . SER A 1 109 ? -3.055 -18.847 7.390 1.00 73.19 109 SER A CA 1
ATOM 819 C C . SER A 1 109 ? -1.940 -19.903 7.475 1.00 73.19 109 SER A C 1
ATOM 821 O O . SER A 1 109 ? -1.535 -20.452 6.452 1.00 73.19 109 SER A O 1
ATOM 823 N N . SER A 1 110 ? -1.394 -20.160 8.670 1.00 70.75 110 SER A N 1
ATOM 824 C CA . SER A 1 110 ? -0.272 -21.090 8.892 1.00 70.75 110 SER A CA 1
ATOM 825 C C . SER A 1 110 ? -0.703 -22.500 9.330 1.00 70.75 110 SER A C 1
ATOM 827 O O . SER A 1 110 ? 0.160 -23.316 9.665 1.00 70.75 110 SER A O 1
ATOM 829 N N . ARG A 1 111 ? -2.011 -22.779 9.397 1.00 60.47 111 ARG A N 1
ATOM 830 C CA . ARG A 1 111 ? -2.589 -24.088 9.750 1.00 60.47 111 ARG A CA 1
ATOM 831 C C . ARG A 1 111 ? -3.164 -24.786 8.528 1.00 60.47 111 ARG A C 1
ATOM 833 O O . ARG A 1 111 ? -3.078 -26.033 8.517 1.00 60.47 111 ARG A O 1
#

Organism: Ensete ventricosum (NCBI:txid4639)

Foldseek 3Di:
DDDDPPPPPPPDDDDAAEDEPVLVVVVPPPDPPDDPPDPVVVVVSVVVVVVVCCQCDPNHPNDHHYPPDPCPVVLCVVCVVCVVVLVPDDPVVSVVVSVVSVVVVVVVVVD